Protein AF-A0A3S4DKH0-F1 (afdb_monomer)

Structure (mmCIF, N/CA/C/O backbone):
data_AF-A0A3S4DKH0-F1
#
_entry.id   AF-A0A3S4DKH0-F1
#
loop_
_atom_site.group_PDB
_atom_site.id
_atom_site.type_symbol
_atom_site.label_atom_id
_atom_site.label_alt_id
_atom_site.label_comp_id
_atom_site.label_asym_id
_atom_site.label_entity_id
_atom_site.label_seq_id
_atom_site.pdbx_PDB_ins_code
_atom_site.Cartn_x
_atom_site.Cartn_y
_atom_site.Cartn_z
_atom_site.occupancy
_atom_site.B_iso_or_equiv
_atom_site.auth_seq_id
_atom_site.auth_comp_id
_atom_site.auth_asym_id
_atom_site.auth_atom_id
_atom_site.pdbx_PDB_model_num
ATOM 1 N N . MET A 1 1 ? 18.736 -2.414 -44.918 1.00 38.91 1 MET A N 1
ATOM 2 C CA . MET A 1 1 ? 18.632 -1.727 -43.612 1.00 38.91 1 MET A CA 1
ATOM 3 C C . MET A 1 1 ? 17.561 -2.445 -42.815 1.00 38.91 1 MET A C 1
ATOM 5 O O . MET A 1 1 ? 16.431 -2.509 -43.277 1.00 38.91 1 MET A O 1
ATOM 9 N N . GLY A 1 2 ? 17.977 -3.138 -41.754 1.00 38.34 2 GLY A N 1
ATOM 10 C CA . GLY A 1 2 ? 17.196 -4.179 -41.085 1.00 38.34 2 GLY A CA 1
ATOM 11 C C . GLY A 1 2 ? 16.070 -3.633 -40.213 1.00 38.34 2 GLY A C 1
ATOM 12 O O . GLY A 1 2 ? 16.246 -2.639 -39.512 1.00 38.34 2 GLY A O 1
ATOM 1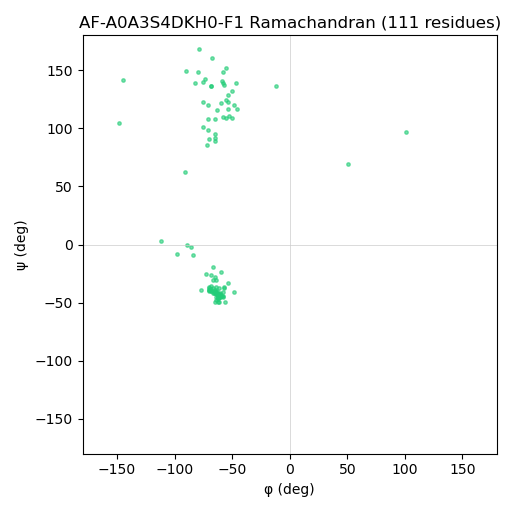3 N N . ALA A 1 3 ? 14.924 -4.309 -40.264 1.00 41.72 3 ALA A N 1
ATOM 14 C CA . ALA A 1 3 ? 13.837 -4.127 -39.318 1.00 41.72 3 ALA A CA 1
ATOM 15 C C . ALA A 1 3 ? 14.269 -4.717 -37.969 1.00 41.72 3 ALA A C 1
ATOM 17 O O . ALA A 1 3 ? 14.605 -5.896 -37.880 1.00 41.72 3 ALA A O 1
ATOM 18 N N . ILE A 1 4 ? 14.308 -3.884 -36.933 1.00 45.38 4 ILE A N 1
ATOM 19 C CA . ILE A 1 4 ? 14.570 -4.327 -35.565 1.00 45.38 4 ILE A CA 1
ATOM 20 C C . ILE A 1 4 ? 13.282 -4.991 -35.071 1.00 45.38 4 ILE A C 1
ATOM 22 O O . ILE A 1 4 ? 12.316 -4.308 -34.724 1.00 45.38 4 ILE A O 1
ATOM 26 N N . GLU A 1 5 ? 13.260 -6.323 -35.083 1.00 43.81 5 GLU A N 1
ATOM 27 C CA . GLU A 1 5 ? 12.271 -7.122 -34.365 1.00 43.81 5 GLU A CA 1
ATOM 28 C C . GLU A 1 5 ? 12.351 -6.766 -32.877 1.00 43.81 5 GLU A C 1
ATOM 30 O O . GLU A 1 5 ? 13.327 -7.059 -32.184 1.00 43.81 5 GLU A O 1
ATOM 35 N N . ARG A 1 6 ? 11.323 -6.075 -32.378 1.00 47.97 6 ARG A N 1
ATOM 36 C CA . ARG A 1 6 ? 11.146 -5.857 -30.944 1.00 47.97 6 ARG A CA 1
ATOM 37 C C . ARG A 1 6 ? 10.759 -7.195 -30.327 1.00 47.97 6 ARG A C 1
ATOM 39 O O . ARG A 1 6 ? 9.654 -7.686 -30.543 1.00 47.97 6 ARG A O 1
ATOM 46 N N . ASN A 1 7 ? 11.698 -7.785 -29.594 1.00 42.47 7 ASN A N 1
ATOM 47 C CA . ASN A 1 7 ? 11.480 -8.999 -28.821 1.00 42.47 7 ASN A CA 1
ATOM 48 C C . ASN A 1 7 ? 10.271 -8.822 -27.890 1.00 42.47 7 ASN A C 1
ATOM 50 O O . ASN A 1 7 ? 10.278 -7.984 -26.990 1.00 42.47 7 ASN A O 1
ATOM 54 N N . ASN A 1 8 ? 9.236 -9.630 -28.126 1.00 49.12 8 ASN A N 1
ATOM 55 C CA . ASN A 1 8 ? 8.081 -9.812 -27.254 1.00 49.12 8 ASN A CA 1
ATOM 56 C C . ASN A 1 8 ? 8.548 -10.444 -25.934 1.00 49.12 8 ASN A C 1
ATOM 58 O O . ASN A 1 8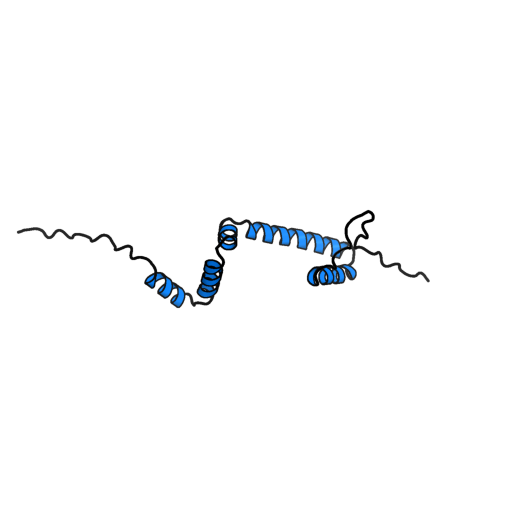 ? 8.558 -11.666 -25.793 1.00 49.12 8 ASN A O 1
ATOM 62 N N . VAL A 1 9 ? 8.935 -9.627 -24.956 1.00 48.06 9 VAL A N 1
ATOM 63 C CA . VAL A 1 9 ? 9.218 -10.086 -23.586 1.00 48.06 9 VAL A CA 1
ATOM 64 C C . VAL A 1 9 ? 7.935 -9.997 -22.757 1.00 48.06 9 VAL A C 1
ATOM 66 O O . VAL A 1 9 ? 7.819 -9.253 -21.792 1.00 48.06 9 VAL A O 1
ATOM 69 N N . CYS A 1 10 ? 6.927 -10.754 -23.171 1.00 45.75 10 CYS A N 1
ATOM 70 C CA . CYS A 1 10 ? 5.864 -11.212 -22.289 1.00 45.75 10 CYS A CA 1
ATOM 71 C C . CYS A 1 10 ? 5.445 -12.568 -22.847 1.00 45.75 10 CYS A C 1
ATOM 73 O O . CYS A 1 10 ? 4.900 -12.642 -23.949 1.00 45.75 10 CYS A O 1
ATOM 75 N N . ASN A 1 11 ? 5.861 -13.637 -22.168 1.00 45.03 11 ASN A N 1
ATOM 76 C CA . ASN A 1 11 ? 5.785 -15.006 -22.662 1.00 45.03 11 ASN A CA 1
ATOM 77 C C . ASN A 1 11 ? 4.413 -15.310 -23.285 1.00 45.03 11 ASN A C 1
ATOM 79 O O . ASN A 1 11 ? 3.399 -15.366 -22.592 1.00 45.03 11 ASN A O 1
ATOM 83 N N . LYS A 1 12 ? 4.399 -15.602 -24.591 1.00 46.81 12 LYS A N 1
ATOM 84 C CA . LYS A 1 12 ? 3.411 -16.524 -25.155 1.00 46.81 12 LYS A CA 1
ATOM 85 C C . LYS A 1 12 ? 3.801 -17.916 -24.671 1.00 46.81 12 LYS A C 1
ATOM 87 O O . LYS A 1 12 ? 4.553 -18.614 -25.346 1.00 46.81 12 LYS A O 1
ATOM 92 N N . GLU A 1 13 ? 3.352 -18.285 -23.478 1.00 43.03 13 GLU A N 1
ATOM 93 C CA . GLU A 1 13 ? 3.427 -19.672 -23.033 1.00 43.03 13 GLU A CA 1
ATOM 94 C C . GLU A 1 13 ? 2.569 -20.522 -23.972 1.00 43.03 13 GLU A C 1
ATOM 96 O O . GLU A 1 13 ? 1.362 -20.326 -24.130 1.00 43.03 13 GLU A O 1
ATOM 101 N N . THR A 1 14 ? 3.240 -21.425 -24.676 1.00 49.31 14 THR A N 1
ATOM 102 C CA . THR A 1 14 ? 2.628 -22.506 -25.427 1.00 49.31 14 THR A CA 1
ATOM 103 C C . THR A 1 14 ? 2.117 -23.565 -24.454 1.00 49.31 14 THR A C 1
ATOM 105 O O . THR A 1 14 ? 2.792 -23.918 -23.489 1.00 49.31 14 THR A O 1
ATOM 108 N N . ASN A 1 15 ? 0.961 -24.127 -24.815 1.00 44.75 15 ASN A N 1
ATOM 109 C CA . ASN A 1 15 ? 0.367 -25.387 -24.352 1.00 44.75 15 ASN A CA 1
ATOM 110 C C . ASN A 1 15 ? -0.745 -25.261 -23.291 1.00 44.75 15 ASN A C 1
ATOM 112 O O . ASN A 1 15 ? -0.514 -25.234 -22.091 1.00 44.75 15 ASN A O 1
ATOM 116 N N . ASN A 1 16 ? -1.980 -25.295 -23.807 1.00 48.25 16 ASN A N 1
ATOM 117 C CA . ASN A 1 16 ? -3.216 -25.750 -23.162 1.00 48.25 16 ASN A CA 1
ATOM 118 C C . ASN A 1 16 ? -3.537 -25.172 -21.773 1.00 48.25 16 ASN A C 1
ATOM 120 O O . ASN A 1 16 ? -3.606 -25.906 -20.791 1.00 48.25 16 ASN A O 1
ATOM 124 N N . ALA A 1 17 ? -3.865 -23.884 -21.706 1.00 45.22 17 ALA A N 1
ATOM 125 C CA . ALA A 1 17 ? -4.643 -23.337 -20.601 1.00 45.22 17 ALA A CA 1
ATOM 126 C C . ALA A 1 17 ? -5.573 -22.230 -21.117 1.00 45.22 17 ALA A C 1
ATOM 128 O O . ALA A 1 17 ? -5.221 -21.495 -22.035 1.00 45.22 17 ALA A O 1
ATOM 129 N N . THR A 1 18 ? -6.779 -22.205 -20.553 1.00 39.84 18 THR A N 1
ATOM 130 C CA . THR A 1 18 ? -7.878 -21.227 -20.622 1.00 39.84 18 THR A CA 1
ATOM 131 C C . THR A 1 18 ? -7.527 -19.871 -21.261 1.00 39.84 18 THR A C 1
ATOM 133 O O . THR A 1 18 ? -6.490 -19.314 -20.906 1.00 39.84 18 THR A O 1
ATOM 136 N N . PRO A 1 19 ? -8.381 -19.286 -22.138 1.00 43.97 19 PRO A N 1
ATOM 137 C CA . PRO A 1 19 ? -8.102 -17.992 -22.766 1.00 43.97 19 PRO A CA 1
ATOM 138 C C . PRO A 1 19 ? -7.663 -16.981 -21.709 1.00 43.97 19 PRO A C 1
ATOM 140 O O . PRO A 1 19 ? -8.398 -16.741 -20.748 1.00 43.97 19 PRO A O 1
ATOM 143 N N . ALA A 1 20 ? -6.441 -16.459 -21.871 1.00 56.88 20 ALA A N 1
ATOM 144 C CA . ALA A 1 20 ? -5.822 -15.541 -20.931 1.00 56.88 20 ALA A CA 1
ATOM 145 C C . ALA A 1 20 ? -6.795 -14.388 -20.675 1.00 56.88 20 ALA A C 1
ATOM 147 O O . ALA A 1 20 ? -7.095 -13.602 -21.578 1.00 56.88 20 ALA A O 1
ATOM 148 N N . GLN A 1 21 ? -7.340 -14.341 -19.458 1.00 56.78 21 GLN A N 1
ATOM 149 C CA . GLN A 1 21 ? -8.116 -13.200 -18.997 1.00 56.78 21 GLN A CA 1
ATOM 150 C C . GLN A 1 21 ? -7.276 -11.949 -19.272 1.00 56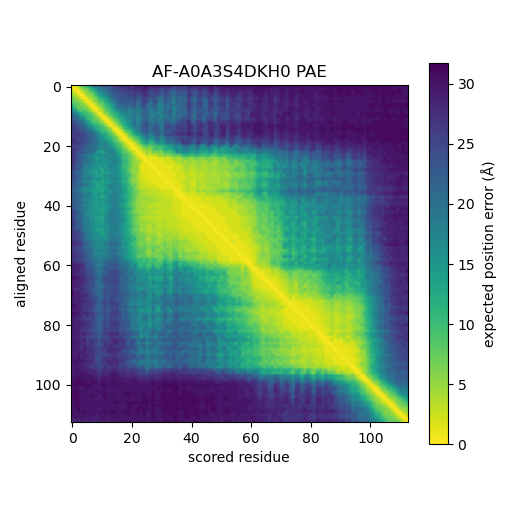.78 21 GLN A C 1
ATOM 152 O O . GLN A 1 21 ? -6.078 -11.962 -18.966 1.00 56.78 21 GLN A O 1
ATOM 157 N N . PRO A 1 22 ? -7.855 -10.900 -19.881 1.00 61.47 22 PRO A N 1
ATOM 158 C CA . PRO A 1 22 ? -7.115 -9.674 -20.105 1.00 61.47 22 PRO A CA 1
ATOM 159 C C . PRO A 1 22 ? -6.548 -9.223 -18.762 1.00 61.47 22 PRO A C 1
ATOM 161 O O . PRO A 1 22 ? -7.259 -9.186 -17.756 1.00 61.47 22 PRO A O 1
ATOM 164 N N . TYR A 1 23 ? -5.245 -8.953 -18.749 1.00 66.25 23 TYR A N 1
ATOM 165 C CA . TYR A 1 23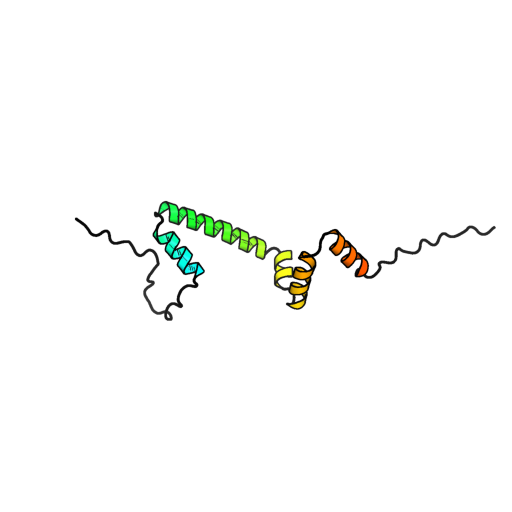 ? -4.564 -8.396 -17.593 1.00 66.25 23 TYR A CA 1
ATOM 166 C C . TYR A 1 23 ? -5.378 -7.228 -17.034 1.00 66.25 23 TYR A C 1
ATOM 168 O O . TYR A 1 23 ? -5.908 -6.419 -17.800 1.00 66.25 23 TYR A O 1
ATOM 176 N N . SER A 1 24 ? -5.476 -7.135 -15.705 1.00 80.62 24 SER A N 1
ATOM 177 C CA . SER A 1 24 ? -6.063 -5.950 -15.080 1.00 80.62 24 SER A CA 1
ATOM 178 C C . SER A 1 24 ? -5.325 -4.699 -15.567 1.00 80.62 24 SER A C 1
ATOM 180 O O . SER A 1 24 ? -4.140 -4.770 -15.907 1.00 80.62 24 SER A O 1
ATOM 182 N N . ASP A 1 25 ? -6.002 -3.550 -15.602 1.00 82.38 25 ASP A N 1
ATOM 183 C CA . ASP A 1 25 ? -5.418 -2.318 -16.153 1.00 82.38 25 ASP A CA 1
ATOM 184 C C . ASP A 1 25 ? -4.069 -1.962 -15.508 1.00 82.38 25 ASP A C 1
ATOM 186 O O . ASP A 1 25 ? -3.152 -1.512 -16.191 1.00 82.38 25 ASP A O 1
ATOM 190 N N . ASN A 1 26 ? -3.902 -2.284 -14.222 1.00 79.50 26 ASN A N 1
ATOM 191 C CA . ASN A 1 26 ? -2.647 -2.118 -13.489 1.00 79.50 26 ASN A CA 1
ATOM 192 C C . ASN A 1 26 ? -1.513 -3.001 -14.032 1.00 79.50 26 ASN A C 1
ATOM 194 O O . ASN A 1 26 ? -0.378 -2.546 -14.149 1.00 79.50 26 ASN A O 1
ATOM 198 N N . ILE A 1 27 ? -1.800 -4.261 -14.368 1.00 82.56 27 ILE A N 1
ATOM 199 C CA . ILE A 1 27 ? -0.792 -5.177 -14.916 1.00 82.56 27 ILE A CA 1
ATOM 200 C C . ILE A 1 27 ? -0.416 -4.742 -16.334 1.00 82.56 27 ILE A C 1
ATOM 202 O O . ILE A 1 27 ? 0.767 -4.721 -16.668 1.00 82.56 27 ILE A O 1
ATOM 206 N N . ARG A 1 28 ? -1.397 -4.319 -17.140 1.00 84.75 28 ARG A N 1
ATOM 207 C CA . ARG A 1 28 ? -1.137 -3.778 -18.479 1.00 84.75 28 ARG A CA 1
ATOM 208 C C . ARG A 1 28 ? -0.250 -2.533 -18.423 1.00 84.75 28 ARG A C 1
ATOM 210 O O . ARG A 1 28 ? 0.747 -2.483 -19.131 1.00 84.75 28 ARG A O 1
ATOM 217 N N . PHE A 1 29 ? -0.534 -1.605 -17.511 1.00 83.19 29 PHE A N 1
ATOM 218 C CA . PHE A 1 29 ? 0.292 -0.417 -17.297 1.00 83.19 29 PHE A CA 1
ATOM 219 C C . PHE A 1 29 ? 1.748 -0.761 -16.930 1.00 83.19 29 PHE A C 1
ATOM 221 O O . PHE A 1 29 ? 2.683 -0.158 -17.454 1.00 83.19 29 PHE A O 1
ATOM 228 N N . ILE A 1 30 ? 1.967 -1.769 -16.078 1.00 83.31 30 ILE A N 1
ATOM 229 C CA . ILE A 1 30 ? 3.319 -2.237 -15.729 1.00 83.31 30 ILE A CA 1
ATOM 230 C C . ILE A 1 30 ? 4.016 -2.872 -16.940 1.00 83.31 30 ILE A C 1
ATOM 232 O O . ILE A 1 30 ? 5.197 -2.612 -17.167 1.00 83.31 30 ILE A O 1
ATOM 236 N N . CYS A 1 31 ? 3.305 -3.670 -17.741 1.00 84.69 31 CYS A N 1
ATOM 237 C CA . CYS A 1 31 ? 3.841 -4.239 -18.979 1.00 84.69 31 CYS A CA 1
ATOM 238 C C . CYS A 1 31 ? 4.242 -3.155 -19.990 1.00 84.69 31 CYS A C 1
ATOM 240 O O . CYS A 1 31 ? 5.327 -3.244 -20.566 1.00 84.69 31 CYS A O 1
ATOM 242 N N . ASP A 1 32 ? 3.422 -2.116 -20.151 1.00 86.69 32 ASP A N 1
ATOM 243 C CA . ASP A 1 32 ? 3.717 -0.983 -21.032 1.00 86.69 32 ASP A CA 1
ATOM 244 C C . ASP A 1 32 ? 4.964 -0.217 -20.559 1.00 86.69 32 ASP A C 1
ATOM 246 O O . ASP A 1 32 ? 5.822 0.138 -21.368 1.00 86.69 32 ASP A O 1
ATOM 250 N N . MET A 1 33 ? 5.125 -0.032 -19.242 1.00 82.38 33 MET A N 1
ATOM 251 C CA . MET A 1 33 ? 6.343 0.551 -18.666 1.00 82.38 33 MET A CA 1
ATOM 252 C C . MET A 1 33 ? 7.576 -0.331 -18.890 1.00 82.38 33 MET A C 1
ATOM 254 O O . MET A 1 33 ? 8.639 0.186 -19.212 1.00 82.38 33 MET A O 1
ATOM 258 N N . MET A 1 34 ? 7.463 -1.656 -18.770 1.00 85.38 34 MET A N 1
ATOM 259 C CA . MET A 1 34 ? 8.593 -2.557 -19.037 1.00 85.38 34 MET A CA 1
ATOM 260 C C . MET A 1 34 ? 9.013 -2.554 -20.512 1.00 85.38 34 MET A C 1
ATOM 262 O O . MET A 1 34 ? 10.193 -2.731 -20.799 1.00 85.38 34 MET A O 1
ATOM 266 N N . ALA A 1 35 ? 8.084 -2.320 -21.445 1.00 86.62 35 ALA A N 1
ATOM 267 C CA . ALA A 1 35 ? 8.359 -2.341 -22.884 1.00 86.62 35 ALA A CA 1
ATOM 268 C C . ALA A 1 35 ? 9.295 -1.214 -23.366 1.00 86.62 35 ALA A C 1
ATOM 270 O O . ALA A 1 35 ? 9.875 -1.327 -24.448 1.00 86.62 35 ALA A O 1
ATOM 271 N N . VAL A 1 36 ? 9.447 -0.137 -22.587 1.00 90.50 36 VAL A N 1
ATOM 272 C CA . VAL A 1 36 ? 10.337 0.994 -22.910 1.00 90.50 36 VAL A CA 1
ATOM 273 C C . VAL A 1 36 ? 11.696 0.927 -22.207 1.00 90.50 36 VAL A C 1
ATOM 275 O O . VAL A 1 36 ? 12.578 1.723 -22.523 1.00 90.50 36 VAL A O 1
ATOM 278 N N . LEU A 1 37 ? 11.875 -0.016 -21.279 1.00 89.38 37 LEU A N 1
ATOM 279 C CA . LEU A 1 37 ? 13.103 -0.189 -20.508 1.00 89.38 37 LEU A CA 1
ATOM 280 C C . LEU A 1 37 ? 14.069 -1.150 -21.205 1.00 89.38 37 LEU A C 1
ATOM 282 O O . LEU A 1 37 ? 13.670 -2.099 -21.882 1.00 89.38 37 LEU A O 1
ATOM 286 N N . ASN A 1 38 ? 15.368 -0.938 -21.007 1.00 91.88 38 ASN A N 1
ATOM 287 C CA . ASN A 1 38 ? 16.377 -1.908 -21.416 1.00 91.88 38 ASN A CA 1
ATOM 288 C C . ASN A 1 38 ? 16.477 -3.074 -20.415 1.00 91.88 38 ASN A C 1
ATOM 290 O O . ASN A 1 38 ? 15.962 -3.024 -19.301 1.00 91.88 38 ASN A O 1
ATOM 294 N N . SER A 1 39 ? 17.181 -4.141 -20.792 1.00 88.94 39 SER A N 1
ATOM 295 C CA . SER A 1 39 ? 17.277 -5.362 -19.982 1.00 88.94 39 SER A CA 1
ATOM 296 C C . SER A 1 39 ? 17.826 -5.141 -18.566 1.00 88.94 39 SER A C 1
ATOM 298 O O . SER A 1 39 ? 17.328 -5.764 -17.630 1.00 88.94 39 SER A O 1
ATOM 300 N N . LYS A 1 40 ? 18.792 -4.229 -18.377 1.00 91.81 40 LYS A N 1
ATOM 301 C CA . LYS A 1 40 ? 19.331 -3.902 -17.043 1.00 91.81 40 LYS A CA 1
ATOM 302 C C . LYS A 1 40 ? 18.313 -3.148 -16.189 1.00 91.81 40 LYS A C 1
ATOM 304 O O . LYS A 1 40 ? 18.206 -3.393 -14.991 1.00 91.81 40 LYS A O 1
ATOM 309 N N . GLU A 1 41 ? 17.564 -2.237 -16.798 1.00 89.00 41 GLU A N 1
ATOM 310 C CA . GLU A 1 41 ? 16.507 -1.475 -16.127 1.00 89.00 41 GLU A CA 1
ATOM 311 C C . GLU A 1 41 ? 15.325 -2.366 -15.739 1.00 89.00 41 GLU A C 1
ATOM 313 O O . GLU A 1 41 ? 14.813 -2.249 -14.628 1.00 89.00 41 GLU A O 1
ATOM 318 N N . ILE A 1 42 ? 14.940 -3.307 -16.608 1.00 88.50 42 ILE A N 1
ATOM 319 C CA . ILE A 1 42 ? 13.918 -4.317 -16.304 1.00 88.50 42 ILE A CA 1
ATOM 320 C C . ILE A 1 42 ? 14.358 -5.169 -15.110 1.00 88.50 42 ILE A C 1
ATOM 322 O O . ILE A 1 42 ? 13.567 -5.417 -14.203 1.00 88.50 42 ILE A O 1
ATOM 326 N N . GLU A 1 43 ? 15.619 -5.603 -15.075 1.00 88.81 43 GLU A N 1
ATOM 327 C CA . GLU A 1 43 ? 16.148 -6.402 -13.969 1.00 88.81 43 GLU A CA 1
ATOM 328 C C . GLU A 1 43 ? 16.168 -5.618 -12.646 1.00 88.81 43 GLU A C 1
ATOM 330 O O . GLU A 1 43 ? 15.750 -6.133 -11.605 1.00 88.81 43 GLU A O 1
ATOM 335 N N . LEU A 1 44 ? 16.570 -4.344 -12.685 1.00 90.94 44 LEU A N 1
ATOM 336 C CA . LEU A 1 44 ? 16.531 -3.454 -11.525 1.00 90.94 44 LEU A CA 1
ATOM 337 C C . LEU A 1 44 ? 15.097 -3.236 -11.017 1.00 90.94 44 LEU A C 1
ATOM 339 O O . LEU A 1 44 ? 14.845 -3.324 -9.809 1.00 90.94 44 LEU A O 1
ATOM 343 N N . LEU A 1 45 ? 14.156 -2.990 -11.931 1.00 86.88 45 LEU A N 1
ATOM 344 C CA . LEU A 1 45 ? 12.740 -2.823 -11.614 1.00 86.88 45 LEU A CA 1
ATOM 345 C C . LEU A 1 45 ? 12.170 -4.101 -10.997 1.00 86.88 45 LEU A C 1
ATOM 347 O O . LEU A 1 45 ? 11.538 -4.043 -9.945 1.00 86.88 45 LEU A O 1
ATOM 351 N N . ARG A 1 46 ? 12.455 -5.265 -11.589 1.00 86.56 46 ARG A N 1
ATOM 352 C CA . ARG A 1 46 ? 12.046 -6.572 -11.062 1.00 86.56 46 ARG A CA 1
ATOM 353 C C . ARG A 1 46 ? 12.548 -6.780 -9.636 1.00 86.56 46 ARG A C 1
ATOM 355 O O . ARG A 1 46 ? 11.766 -7.146 -8.763 1.00 86.56 46 ARG A O 1
ATOM 362 N N . ASN A 1 47 ? 13.831 -6.530 -9.387 1.00 89.62 47 ASN A N 1
ATOM 363 C CA . ASN A 1 47 ? 14.425 -6.704 -8.061 1.00 89.62 47 ASN A CA 1
ATOM 364 C C . ASN A 1 47 ? 13.823 -5.743 -7.029 1.00 89.62 47 ASN A C 1
ATOM 366 O O . ASN A 1 47 ? 13.606 -6.126 -5.878 1.00 89.62 47 ASN A O 1
ATOM 370 N N . THR A 1 48 ? 13.510 -4.516 -7.446 1.00 89.88 48 THR A N 1
ATOM 371 C CA . THR A 1 48 ? 12.815 -3.533 -6.607 1.00 89.88 48 THR A CA 1
ATOM 372 C C . THR A 1 48 ? 11.399 -3.995 -6.276 1.00 89.88 48 THR A C 1
ATOM 374 O O . THR A 1 48 ? 11.038 -4.043 -5.104 1.00 89.88 48 THR A O 1
ATOM 377 N N . LEU A 1 49 ? 10.623 -4.418 -7.278 1.00 87.31 49 LEU A N 1
ATOM 378 C CA . LEU A 1 49 ? 9.257 -4.910 -7.090 1.00 87.31 49 LEU A CA 1
ATOM 379 C C . LEU A 1 49 ? 9.205 -6.137 -6.176 1.00 87.31 49 LEU A C 1
ATOM 381 O O . LEU A 1 49 ? 8.343 -6.207 -5.306 1.00 87.31 49 LEU A O 1
ATOM 385 N N . ILE A 1 50 ? 10.143 -7.078 -6.322 1.00 88.12 50 ILE A N 1
ATOM 386 C CA . ILE A 1 50 ? 10.247 -8.241 -5.431 1.00 88.12 50 ILE A CA 1
ATOM 387 C C . ILE A 1 50 ? 10.521 -7.786 -3.997 1.00 88.12 50 ILE A C 1
ATOM 389 O O . ILE A 1 50 ? 9.838 -8.218 -3.073 1.00 88.12 50 ILE A O 1
ATOM 393 N N . ARG A 1 51 ? 11.509 -6.908 -3.798 1.00 90.81 51 ARG A N 1
ATOM 394 C CA . ARG A 1 51 ? 11.897 -6.441 -2.463 1.00 90.81 51 ARG A CA 1
ATOM 395 C C . ARG A 1 51 ? 10.762 -5.698 -1.767 1.00 90.81 51 ARG A C 1
ATOM 397 O O . ARG A 1 51 ? 10.468 -5.997 -0.612 1.00 90.81 51 ARG A O 1
ATOM 404 N N . GLU A 1 52 ? 10.147 -4.739 -2.449 1.00 90.19 52 GLU A N 1
ATOM 405 C CA . GLU A 1 52 ? 9.057 -3.951 -1.877 1.00 90.19 52 GLU A CA 1
ATOM 406 C C . GLU A 1 52 ? 7.797 -4.802 -1.698 1.00 90.19 52 GLU A C 1
ATOM 408 O O . GLU A 1 52 ? 7.175 -4.742 -0.643 1.00 90.19 52 GLU A O 1
ATOM 413 N N . GLY A 1 53 ? 7.494 -5.697 -2.643 1.00 87.69 53 GLY A N 1
ATOM 414 C CA . GLY A 1 53 ? 6.412 -6.670 -2.498 1.00 87.69 53 GLY A CA 1
ATOM 415 C C . GLY A 1 53 ? 6.590 -7.570 -1.273 1.00 87.69 53 GLY A C 1
ATOM 416 O O . GLY A 1 53 ? 5.648 -7.744 -0.504 1.00 87.69 53 GLY A O 1
ATOM 417 N N . ILE A 1 54 ? 7.802 -8.085 -1.030 1.00 85.19 54 ILE A N 1
ATOM 418 C CA . ILE A 1 54 ? 8.120 -8.869 0.174 1.00 85.19 54 ILE A CA 1
ATOM 419 C C . ILE A 1 54 ? 7.919 -8.033 1.440 1.00 85.19 54 ILE A C 1
ATOM 421 O O . ILE A 1 54 ? 7.308 -8.522 2.384 1.00 85.19 54 ILE A O 1
ATOM 425 N N . LYS A 1 55 ? 8.392 -6.781 1.477 1.00 85.75 55 LYS A N 1
ATOM 426 C CA . LYS A 1 55 ? 8.185 -5.898 2.638 1.00 85.75 55 LYS A CA 1
ATOM 427 C C . LYS A 1 55 ? 6.704 -5.659 2.915 1.00 85.75 55 LYS A C 1
ATOM 429 O O . LYS A 1 55 ? 6.287 -5.746 4.064 1.00 85.75 55 LYS A O 1
ATOM 434 N N . THR A 1 56 ? 5.912 -5.386 1.879 1.00 83.12 56 THR A N 1
ATOM 435 C CA . THR A 1 56 ? 4.464 -5.205 2.020 1.00 83.12 56 THR A CA 1
ATOM 436 C C . THR A 1 56 ? 3.800 -6.477 2.529 1.00 83.12 56 THR A C 1
ATOM 438 O O . THR A 1 56 ? 3.007 -6.409 3.460 1.00 83.12 56 THR A O 1
ATOM 441 N N . LEU A 1 57 ? 4.140 -7.640 1.969 1.00 79.06 57 LEU A N 1
ATOM 442 C CA . LEU A 1 57 ? 3.603 -8.917 2.436 1.00 79.06 57 LEU A CA 1
ATOM 443 C C . LEU A 1 57 ? 3.981 -9.183 3.895 1.00 79.06 57 LEU A C 1
ATOM 445 O O . LEU A 1 57 ? 3.105 -9.526 4.677 1.00 79.06 57 LEU A O 1
ATOM 449 N N . LEU A 1 58 ? 5.241 -8.953 4.275 1.00 76.81 58 LEU A N 1
ATOM 450 C CA . LEU A 1 58 ? 5.702 -9.100 5.656 1.00 76.81 58 LEU A CA 1
ATOM 451 C C . LEU A 1 58 ? 4.946 -8.177 6.615 1.00 76.81 58 LEU A C 1
ATOM 453 O O . LEU A 1 58 ? 4.502 -8.635 7.663 1.00 76.81 58 LEU A O 1
ATOM 457 N N . ALA A 1 59 ? 4.737 -6.914 6.234 1.00 76.00 59 ALA A N 1
ATOM 458 C CA . ALA A 1 59 ? 3.934 -5.978 7.013 1.00 76.00 59 ALA A CA 1
ATOM 459 C C . ALA A 1 59 ? 2.489 -6.473 7.164 1.00 76.00 59 ALA A C 1
ATOM 461 O O . ALA A 1 59 ? 1.936 -6.429 8.255 1.00 76.00 59 ALA A O 1
ATOM 462 N N . LEU A 1 60 ? 1.879 -7.006 6.103 1.00 71.44 60 LEU A N 1
ATOM 463 C CA . LEU A 1 60 ? 0.529 -7.573 6.175 1.00 71.44 60 LEU A CA 1
ATOM 464 C C . LEU A 1 60 ? 0.460 -8.860 7.007 1.00 71.44 60 LEU A C 1
ATOM 466 O O . LEU A 1 60 ? -0.608 -9.164 7.530 1.00 71.44 60 LEU A O 1
ATOM 470 N N . THR A 1 61 ? 1.563 -9.608 7.118 1.00 73.06 61 THR A N 1
ATOM 471 C CA . THR A 1 61 ? 1.668 -10.800 7.975 1.00 73.06 61 THR A CA 1
ATOM 472 C C . THR A 1 61 ? 2.051 -10.498 9.420 1.00 73.06 61 THR A C 1
ATOM 474 O O . THR A 1 61 ? 2.124 -11.429 10.220 1.00 73.06 61 THR A O 1
ATOM 477 N N . ASP A 1 62 ? 2.296 -9.233 9.764 1.00 81.56 62 ASP A N 1
ATOM 478 C CA . ASP A 1 62 ? 2.431 -8.825 11.159 1.00 81.56 62 ASP A CA 1
ATOM 479 C C . ASP A 1 62 ? 1.142 -9.184 11.914 1.00 81.56 62 ASP A C 1
ATOM 481 O O . ASP A 1 62 ? 0.036 -9.053 11.381 1.00 81.56 62 ASP A O 1
ATOM 485 N N . GLU A 1 63 ? 1.274 -9.688 13.137 1.00 73.75 63 GLU A N 1
ATOM 486 C CA . GLU A 1 63 ? 0.167 -10.273 13.889 1.00 73.75 63 GLU A CA 1
ATOM 487 C C . GLU A 1 63 ? -0.940 -9.243 14.147 1.00 73.75 63 GLU A C 1
ATOM 489 O O . GLU A 1 63 ? -2.128 -9.555 14.021 1.00 73.75 63 GLU A O 1
ATOM 494 N N . ASP A 1 64 ? -0.564 -7.992 14.408 1.00 75.38 64 ASP A N 1
ATOM 495 C CA . ASP A 1 64 ? -1.510 -6.894 14.597 1.00 75.38 64 ASP A CA 1
ATOM 496 C C . ASP A 1 64 ? -2.236 -6.537 13.292 1.00 75.38 64 ASP A C 1
ATOM 498 O O . ASP A 1 64 ? -3.458 -6.362 13.277 1.00 75.38 64 ASP A O 1
ATOM 502 N N . ASN A 1 65 ? -1.526 -6.537 12.163 1.00 72.81 65 ASN A N 1
ATOM 503 C CA . ASN A 1 65 ? -2.121 -6.270 10.854 1.00 72.81 65 ASN A CA 1
ATOM 504 C C . ASN A 1 65 ? -3.037 -7.413 10.402 1.00 72.81 65 ASN A C 1
ATOM 506 O O . ASN A 1 65 ? -4.116 -7.159 9.862 1.00 72.81 65 ASN A O 1
ATOM 510 N N . LEU A 1 66 ? -2.683 -8.666 10.696 1.00 73.25 66 LEU A N 1
ATOM 511 C CA . LEU A 1 66 ? -3.550 -9.825 10.481 1.00 73.25 66 LEU A CA 1
ATOM 512 C C . LEU A 1 66 ? -4.813 -9.749 11.339 1.00 73.25 66 LEU A C 1
ATOM 514 O O . LEU A 1 66 ? -5.908 -10.044 10.850 1.00 73.25 66 LEU A O 1
ATOM 518 N N . ARG A 1 67 ? -4.697 -9.333 12.605 1.00 77.12 67 ARG A N 1
ATOM 519 C CA . ARG A 1 67 ? -5.855 -9.125 13.488 1.00 77.12 67 ARG A CA 1
ATOM 520 C C . ARG A 1 67 ? -6.780 -8.043 12.931 1.00 77.12 67 ARG A C 1
ATOM 522 O O . ARG A 1 67 ? -7.985 -8.280 12.847 1.00 77.12 67 ARG A O 1
ATOM 529 N N . LEU A 1 68 ? -6.235 -6.918 12.462 1.00 73.56 68 LEU A N 1
ATOM 530 C CA . LEU A 1 68 ? -6.996 -5.840 11.813 1.00 73.56 68 LEU A CA 1
ATOM 531 C C . LEU A 1 68 ? -7.656 -6.291 10.497 1.00 73.56 68 LEU A C 1
ATOM 533 O O . LEU A 1 68 ? -8.833 -6.007 10.249 1.00 73.56 68 LEU A O 1
ATOM 537 N N . LEU A 1 69 ? -6.942 -7.054 9.668 1.00 72.94 69 LEU A N 1
ATOM 538 C CA . LEU A 1 69 ? -7.463 -7.632 8.426 1.00 72.94 69 LEU A CA 1
ATOM 539 C C . LEU A 1 69 ? -8.584 -8.644 8.676 1.00 72.94 69 LEU A C 1
ATOM 541 O O . LEU A 1 69 ? -9.501 -8.740 7.859 1.00 72.94 69 LEU A O 1
ATOM 545 N N . ASN A 1 70 ? -8.562 -9.350 9.802 1.00 78.31 70 ASN A N 1
ATOM 546 C CA . ASN A 1 70 ? -9.589 -10.321 10.174 1.00 78.31 70 ASN A CA 1
ATOM 547 C C . ASN A 1 70 ? -10.759 -9.719 10.965 1.00 78.31 70 ASN A C 1
ATOM 549 O O . ASN A 1 70 ? -11.721 -10.426 11.274 1.00 78.31 70 ASN A O 1
ATOM 553 N N . LEU A 1 71 ? -10.742 -8.414 11.255 1.00 82.25 71 LEU A N 1
ATOM 554 C CA . LEU A 1 71 ? -11.869 -7.756 11.906 1.00 82.25 71 LEU A CA 1
ATOM 555 C C . LEU A 1 71 ? -13.158 -7.891 11.082 1.00 82.25 71 LEU A C 1
ATOM 557 O O . LEU A 1 71 ? -13.179 -7.739 9.854 1.00 82.25 71 LEU A O 1
ATOM 561 N N . ALA A 1 72 ? -14.276 -8.098 11.781 1.00 87.12 72 ALA A N 1
ATOM 562 C CA . ALA A 1 72 ? -15.589 -8.044 11.153 1.00 87.12 72 ALA A CA 1
ATOM 563 C C . ALA A 1 72 ? -15.811 -6.674 10.487 1.00 87.12 72 ALA A C 1
ATOM 565 O O . ALA A 1 72 ? -15.347 -5.643 10.978 1.00 87.12 72 ALA A O 1
ATOM 566 N N . ARG A 1 73 ? -16.576 -6.647 9.388 1.00 84.12 73 ARG A N 1
ATOM 567 C CA . ARG A 1 73 ? -16.804 -5.440 8.568 1.00 84.12 73 ARG A CA 1
ATOM 568 C C . ARG A 1 73 ? -17.195 -4.204 9.389 1.00 84.12 73 ARG A C 1
ATOM 570 O O . ARG A 1 73 ? -16.698 -3.119 9.111 1.00 84.12 73 ARG A O 1
ATOM 577 N N . ARG A 1 74 ? -18.046 -4.376 10.407 1.00 83.75 74 ARG A N 1
ATOM 578 C CA . ARG A 1 74 ? -18.479 -3.286 11.299 1.00 83.75 74 ARG A CA 1
ATOM 579 C C . ARG A 1 74 ? -17.322 -2.692 12.109 1.00 83.75 74 ARG A C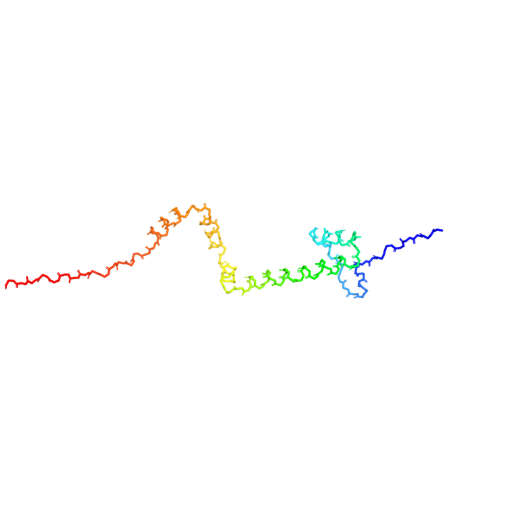 1
ATOM 581 O O . ARG A 1 74 ? -17.236 -1.479 12.222 1.00 83.75 74 ARG A O 1
ATOM 588 N N . HIS A 1 75 ? -16.410 -3.521 12.612 1.00 83.69 75 HIS A N 1
ATOM 589 C CA . HIS A 1 75 ? -15.242 -3.059 13.368 1.00 83.69 75 HIS A CA 1
ATOM 590 C C . HIS A 1 75 ? -14.229 -2.345 12.470 1.00 83.69 75 HIS A C 1
ATOM 592 O O . HIS A 1 75 ? -13.693 -1.319 12.865 1.00 83.69 75 HIS A O 1
ATOM 598 N N . LYS A 1 76 ? -14.039 -2.812 11.229 1.00 83.94 76 LYS A N 1
ATOM 599 C CA . LYS A 1 76 ? -13.223 -2.094 10.233 1.00 83.94 76 LYS A CA 1
ATOM 600 C C . LYS A 1 76 ? -13.784 -0.703 9.935 1.00 83.94 76 LYS A C 1
ATOM 602 O O . LYS A 1 76 ? -13.039 0.265 9.871 1.00 83.94 76 LYS A O 1
ATOM 607 N N . GLN A 1 77 ? -15.104 -0.597 9.783 1.00 84.25 77 GLN A N 1
ATOM 608 C CA . GLN A 1 77 ? -15.772 0.692 9.586 1.00 84.25 77 GLN A CA 1
ATOM 609 C C . GLN A 1 77 ? -15.633 1.604 10.809 1.00 84.25 77 GLN A C 1
ATOM 611 O O . GLN A 1 77 ? -15.378 2.789 10.640 1.00 84.25 77 GLN A O 1
ATOM 616 N N . ALA A 1 78 ? -15.762 1.059 12.020 1.00 84.69 78 ALA A N 1
ATOM 617 C CA . ALA A 1 78 ? -15.548 1.816 13.249 1.00 84.69 78 ALA A CA 1
ATOM 618 C C . ALA A 1 78 ? -14.103 2.330 13.361 1.00 84.69 78 ALA A C 1
ATOM 620 O O . ALA A 1 78 ? -13.911 3.507 13.638 1.00 84.69 78 ALA A O 1
ATOM 621 N N . ALA A 1 79 ? -13.100 1.498 13.066 1.00 83.62 79 ALA A N 1
ATOM 622 C CA . ALA A 1 79 ? -11.695 1.907 13.071 1.00 83.62 79 ALA A CA 1
ATOM 623 C C . ALA A 1 79 ? -11.428 3.077 12.105 1.00 83.62 79 ALA A C 1
ATOM 625 O O . ALA A 1 79 ? -10.825 4.068 12.502 1.00 83.62 79 ALA A O 1
ATOM 626 N N . LEU A 1 80 ? -11.968 3.019 10.880 1.00 85.44 80 LEU A N 1
ATOM 627 C CA . LEU A 1 80 ? -11.859 4.109 9.897 1.00 85.44 80 LEU A CA 1
ATOM 628 C C . LEU A 1 80 ? -12.568 5.402 10.327 1.00 85.44 80 LEU A C 1
ATOM 630 O O . LEU A 1 80 ? -12.218 6.484 9.865 1.00 85.44 80 LEU A O 1
ATOM 634 N N . LEU A 1 81 ? -13.615 5.301 11.148 1.00 85.50 81 LEU A N 1
ATOM 635 C CA . LEU A 1 81 ? -14.301 6.471 11.697 1.00 85.50 81 LEU A CA 1
ATOM 636 C C . LEU A 1 81 ? -13.495 7.094 12.839 1.00 85.50 81 LEU A C 1
ATOM 638 O O . LEU A 1 81 ? -13.424 8.315 12.918 1.00 85.50 81 LEU A O 1
ATOM 642 N N . LEU A 1 82 ? -12.872 6.264 13.680 1.00 85.56 82 LEU A N 1
ATOM 643 C CA . LEU A 1 82 ? -12.023 6.708 14.786 1.00 85.56 82 LEU A CA 1
ATOM 644 C C . LEU A 1 82 ? -10.725 7.360 14.296 1.00 85.56 82 LEU A C 1
ATOM 646 O O . LEU A 1 82 ? -10.303 8.349 14.878 1.00 85.56 82 LEU A O 1
ATOM 650 N N . GLU A 1 83 ? -10.144 6.877 13.194 1.00 86.69 83 GLU A N 1
ATOM 651 C CA . GLU A 1 83 ? -8.952 7.471 12.560 1.00 86.69 83 GLU A CA 1
ATOM 652 C C . GLU A 1 83 ? -9.166 8.929 12.109 1.00 86.69 83 GLU A C 1
ATOM 654 O O . GLU A 1 83 ? -8.217 9.693 11.971 1.00 86.69 83 GLU A O 1
ATOM 659 N N . ARG A 1 84 ? -10.418 9.340 11.874 1.00 88.00 84 ARG A N 1
ATOM 660 C CA . ARG A 1 84 ? -10.752 10.704 11.428 1.00 88.00 84 ARG A CA 1
ATOM 661 C C . ARG A 1 84 ? -10.876 11.711 12.567 1.00 88.00 84 ARG A C 1
ATOM 663 O O . ARG A 1 84 ? -11.071 12.893 12.289 1.00 88.00 84 ARG A O 1
ATOM 670 N N . LEU A 1 85 ? -10.857 11.249 13.813 1.00 88.81 85 LEU A N 1
ATOM 671 C CA . LEU A 1 85 ? -10.941 12.110 14.986 1.00 88.81 85 LEU A CA 1
ATOM 672 C C . LEU A 1 85 ? -9.573 12.735 15.269 1.00 88.81 85 LEU A C 1
ATOM 674 O O . LEU A 1 85 ? -8.546 12.114 15.003 1.00 88.81 85 LEU A O 1
ATOM 678 N N . SER A 1 86 ? -9.554 13.950 15.823 1.00 88.94 86 SER A N 1
ATOM 679 C CA . SER A 1 86 ? -8.316 14.478 16.410 1.00 88.94 86 SER A CA 1
ATOM 680 C C . SER A 1 86 ? -7.934 13.674 17.655 1.00 88.94 86 SER A C 1
ATOM 682 O O . SER A 1 86 ? -8.791 13.023 18.260 1.00 88.94 86 SER A O 1
ATOM 684 N N . ASP A 1 87 ? -6.670 13.740 18.070 1.00 87.50 87 ASP A N 1
ATOM 685 C CA . ASP A 1 87 ? -6.197 13.027 19.261 1.00 87.50 87 ASP A CA 1
ATOM 686 C C . ASP A 1 87 ? -7.005 13.414 20.512 1.00 87.50 87 ASP A C 1
ATOM 688 O O . ASP A 1 87 ? -7.355 12.553 21.321 1.00 87.50 87 ASP A O 1
ATOM 692 N N . GLU A 1 88 ? -7.391 14.688 20.637 1.00 88.12 88 GLU A N 1
ATOM 693 C CA . GLU A 1 88 ? -8.243 15.173 21.725 1.00 88.12 88 GLU A CA 1
ATOM 694 C C . GLU A 1 88 ? -9.633 14.527 21.669 1.00 88.12 88 GLU A C 1
ATOM 696 O O . GLU A 1 88 ? -10.099 13.976 22.667 1.00 88.12 88 GLU A O 1
ATOM 701 N N . GLN A 1 89 ? -10.264 14.508 20.493 1.00 87.81 89 GLN A N 1
ATOM 702 C CA . GLN A 1 89 ? -11.588 13.909 20.292 1.00 87.81 89 GLN A CA 1
ATOM 703 C C . GLN A 1 89 ? -11.581 12.396 20.519 1.00 87.81 89 GLN A C 1
ATOM 705 O O . GLN A 1 89 ? -12.517 11.842 21.097 1.00 87.81 89 GLN A O 1
ATOM 710 N N . LEU A 1 90 ? -10.522 11.718 20.077 1.00 87.69 90 LEU A N 1
ATOM 711 C CA . LEU A 1 90 ? -10.338 10.293 20.302 1.00 87.69 90 LEU A CA 1
ATOM 712 C C . LEU A 1 90 ? -10.140 10.005 21.794 1.00 87.69 90 LEU A C 1
ATOM 714 O O . LEU A 1 90 ? -10.735 9.063 22.317 1.00 87.69 90 LEU A O 1
ATOM 718 N N . SER A 1 91 ? -9.356 10.830 22.494 1.00 83.81 91 SER A N 1
ATOM 719 C CA . SER A 1 91 ? -9.131 10.689 23.934 1.00 83.81 91 SER A CA 1
ATOM 720 C C . SER A 1 91 ? -10.422 10.856 24.740 1.00 83.81 91 SER 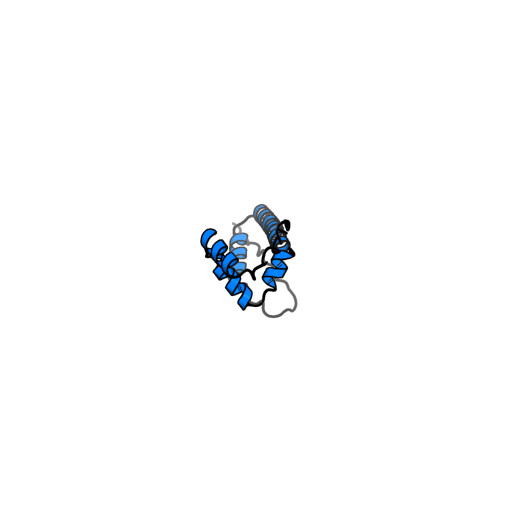A C 1
ATOM 722 O O . SER A 1 91 ? -10.716 10.019 25.593 1.00 83.81 91 SER A O 1
ATOM 724 N N . GLU A 1 92 ? -11.244 11.859 24.416 1.00 86.38 92 GLU A N 1
ATOM 725 C CA . GLU A 1 92 ? -12.551 12.071 25.044 1.00 86.38 92 GLU A CA 1
ATOM 726 C C . GLU A 1 92 ? -13.498 10.904 24.754 1.00 86.38 92 GLU A C 1
ATOM 728 O O . GLU A 1 92 ? -14.137 10.379 25.668 1.00 86.38 92 GLU A O 1
ATOM 733 N N . PHE A 1 93 ? -13.548 10.441 23.501 1.00 84.38 93 PHE A N 1
ATOM 734 C CA . PHE A 1 93 ? -14.366 9.296 23.113 1.00 84.38 93 PHE A CA 1
ATOM 735 C C . PHE A 1 93 ? -13.976 8.031 23.892 1.00 84.38 93 PHE A C 1
ATOM 737 O O . PHE A 1 93 ? -14.847 7.318 24.396 1.00 84.38 93 PHE A O 1
ATOM 744 N N . LEU A 1 94 ? -12.677 7.756 24.031 1.00 84.75 94 LEU A N 1
ATOM 745 C CA . LEU A 1 94 ? -12.176 6.595 24.768 1.00 84.75 94 LEU A CA 1
ATOM 746 C C . LEU A 1 94 ? -12.438 6.709 26.271 1.00 84.75 94 LEU A C 1
ATOM 748 O O . LEU A 1 94 ? -12.805 5.707 26.881 1.00 84.75 94 LEU A O 1
ATOM 752 N N . GLN A 1 95 ? -12.313 7.900 26.860 1.00 83.69 95 GLN A N 1
ATOM 753 C CA . GLN A 1 95 ? -12.617 8.145 28.276 1.00 83.69 95 GLN A CA 1
ATOM 754 C C . GLN A 1 95 ? -14.108 7.989 28.596 1.00 83.69 95 GLN A C 1
ATOM 756 O O . GLN A 1 95 ? -14.462 7.456 29.643 1.00 83.69 95 GLN A O 1
ATOM 761 N N . GLN A 1 96 ? -14.994 8.411 27.691 1.00 77.19 96 GLN A N 1
ATOM 762 C CA . GLN A 1 96 ? -16.444 8.280 27.873 1.00 77.19 96 GLN A CA 1
ATOM 763 C C . GLN A 1 96 ? -16.938 6.835 27.724 1.00 77.19 96 GLN A C 1
ATOM 765 O O . GLN A 1 96 ? -17.978 6.480 28.276 1.00 77.19 96 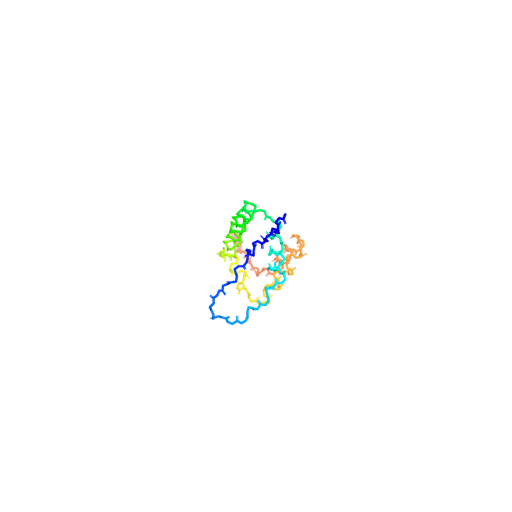GLN A O 1
ATOM 770 N N . ASN A 1 97 ? -16.205 6.002 26.978 1.00 68.31 97 ASN A N 1
ATOM 771 C CA . ASN A 1 97 ? -16.606 4.634 26.643 1.00 68.31 97 ASN A CA 1
ATOM 772 C C . ASN A 1 97 ? -15.738 3.552 27.305 1.00 68.31 97 ASN A C 1
ATOM 774 O O . ASN A 1 97 ? -15.958 2.363 27.063 1.00 68.31 97 ASN A O 1
ATOM 778 N N . THR A 1 98 ? -14.770 3.918 28.152 1.00 58.19 98 THR A N 1
ATOM 779 C CA . THR A 1 98 ? -14.079 2.940 28.998 1.00 58.19 98 THR A CA 1
ATOM 780 C C . THR A 1 98 ? -15.020 2.547 30.141 1.00 58.19 98 THR A C 1
ATOM 782 O O . THR A 1 98 ? -15.460 3.422 30.888 1.00 58.19 98 THR A O 1
ATOM 785 N N . PRO A 1 99 ? -15.356 1.253 30.318 1.00 54.38 99 PRO A N 1
ATOM 786 C CA . PRO A 1 99 ? -16.099 0.821 31.492 1.00 54.38 99 PRO A CA 1
ATOM 787 C C . PRO A 1 99 ? -15.262 1.191 32.710 1.00 54.38 99 PRO A C 1
ATOM 789 O O . PRO A 1 99 ? -14.103 0.784 32.801 1.00 54.38 99 PRO A O 1
ATOM 792 N N . GLY A 1 100 ? -15.830 2.003 33.601 1.00 52.41 100 GLY A N 1
ATOM 793 C CA . GLY A 1 100 ? -15.123 2.538 34.752 1.00 52.41 100 GLY A CA 1
ATOM 794 C C . GLY A 1 100 ? -14.414 1.431 35.525 1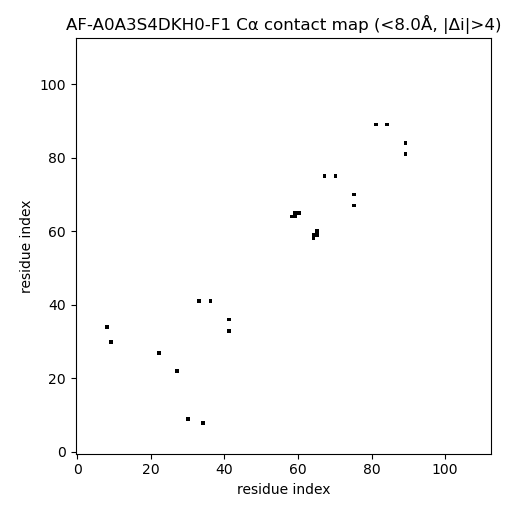.00 52.41 100 GLY A C 1
ATOM 795 O O . GLY A 1 100 ? -15.049 0.635 36.215 1.00 52.41 100 GLY A O 1
ATOM 796 N N . ILE A 1 101 ? -13.085 1.406 35.452 1.00 52.41 101 ILE A N 1
ATOM 797 C CA . ILE A 1 101 ? -12.288 0.840 36.530 1.00 52.41 101 ILE A CA 1
ATOM 798 C C . ILE A 1 101 ? -12.454 1.851 37.658 1.00 52.41 101 ILE A C 1
ATOM 800 O O . ILE A 1 101 ? -11.754 2.860 37.714 1.00 52.41 101 ILE A O 1
ATOM 804 N N . ALA A 1 102 ? -13.465 1.635 38.501 1.00 47.59 102 ALA A N 1
ATOM 805 C CA . ALA A 1 102 ? -13.584 2.371 39.744 1.00 47.59 102 ALA A CA 1
ATOM 806 C C . ALA A 1 102 ? -12.246 2.206 40.487 1.00 47.59 102 ALA A C 1
ATOM 808 O O . ALA A 1 102 ? -11.827 1.063 40.708 1.00 47.59 102 ALA A O 1
ATOM 809 N N . PRO A 1 103 ? -11.534 3.292 40.837 1.00 48.44 103 PRO A N 1
ATOM 810 C CA . PRO A 1 103 ? -10.368 3.162 41.693 1.00 48.44 103 PRO A CA 1
ATOM 811 C C . PRO A 1 103 ? -10.822 2.484 42.995 1.00 48.44 103 PRO A C 1
ATOM 813 O O . PRO A 1 103 ? -11.904 2.812 43.496 1.00 48.44 103 PRO A O 1
ATOM 816 N N . PRO A 1 104 ? -10.061 1.512 43.535 1.00 45.44 104 PRO A N 1
ATOM 817 C CA . PRO A 1 104 ? -10.432 0.863 44.782 1.00 45.44 104 PRO A CA 1
ATOM 818 C C . PRO A 1 104 ? -10.605 1.948 45.843 1.00 45.44 104 PRO A C 1
ATOM 820 O O . PRO A 1 104 ? -9.711 2.769 46.053 1.00 45.44 104 PRO A O 1
ATOM 823 N N . ALA A 1 105 ? -11.783 1.982 46.466 1.00 46.44 105 ALA A N 1
ATOM 824 C CA . ALA A 1 105 ? -12.078 2.906 47.544 1.00 46.44 105 ALA A CA 1
ATOM 825 C C . ALA A 1 105 ? -11.017 2.728 48.640 1.00 46.44 105 ALA A C 1
ATOM 827 O O . ALA A 1 105 ? -10.988 1.708 49.330 1.00 46.44 105 ALA A O 1
ATOM 828 N N . LEU A 1 106 ? -10.125 3.710 48.783 1.00 48.50 106 LEU A N 1
ATOM 829 C CA . LEU A 1 106 ? -9.251 3.827 49.942 1.00 48.50 106 LEU A CA 1
ATOM 830 C C . LEU A 1 106 ? -10.154 4.092 51.147 1.00 48.50 106 LEU A C 1
ATOM 832 O O . LEU A 1 106 ? -10.559 5.225 51.401 1.00 48.50 106 LEU A O 1
ATOM 836 N N . ALA A 1 107 ? -10.509 3.028 51.865 1.00 49.41 107 ALA A N 1
ATOM 837 C CA . ALA A 1 107 ? -11.119 3.125 53.179 1.00 49.41 107 ALA A CA 1
ATOM 838 C C . ALA A 1 107 ? -10.087 3.752 54.125 1.00 49.41 107 ALA A C 1
ATOM 840 O O . ALA A 1 107 ? -9.249 3.065 54.709 1.00 49.41 107 ALA A O 1
ATOM 841 N N . ILE A 1 108 ? -10.114 5.079 54.242 1.00 48.38 108 ILE A N 1
ATOM 842 C CA . ILE A 1 108 ? -9.397 5.789 55.296 1.00 48.38 108 ILE A 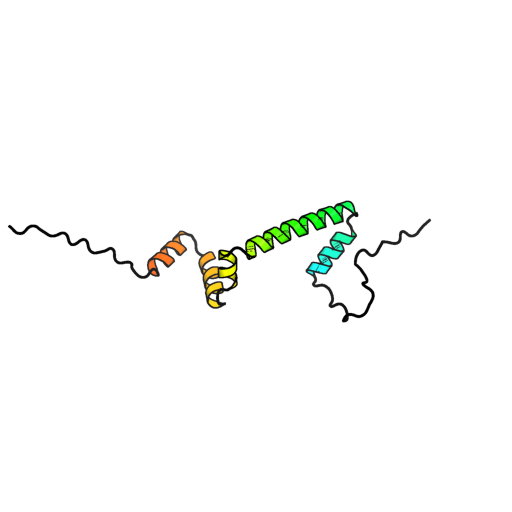CA 1
ATOM 843 C C . ILE A 1 108 ? -10.144 5.474 56.591 1.00 48.38 108 ILE A C 1
ATOM 845 O O . ILE A 1 108 ? -11.195 6.040 56.884 1.00 48.38 108 ILE A O 1
ATOM 849 N N . SER A 1 109 ? -9.616 4.503 57.333 1.00 53.06 109 SER A N 1
ATOM 850 C CA . SER A 1 109 ? -10.058 4.180 58.682 1.00 53.06 109 SER A CA 1
ATOM 851 C C . SER A 1 109 ? -9.753 5.379 59.580 1.00 53.06 109 SER A C 1
ATOM 853 O O . SER A 1 109 ? -8.593 5.659 59.875 1.00 53.06 109 SER A O 1
ATOM 855 N N . THR A 1 110 ? -10.781 6.115 59.997 1.00 52.84 110 THR A N 1
ATOM 856 C CA . THR A 1 110 ? -10.644 7.137 61.042 1.00 52.84 110 THR A CA 1
ATOM 857 C C . THR A 1 110 ? -10.357 6.453 62.382 1.00 52.84 110 THR A C 1
ATOM 859 O O . THR A 1 110 ? -11.025 5.457 62.687 1.00 52.84 110 THR A O 1
ATOM 862 N N . PRO A 1 111 ? -9.409 6.944 63.201 1.00 53.69 111 PRO A N 1
ATOM 863 C CA . PRO A 1 111 ? -9.229 6.428 64.548 1.00 53.69 111 PRO A CA 1
ATOM 864 C C . PRO A 1 111 ? -10.443 6.819 65.394 1.00 53.69 111 PRO A C 1
ATOM 866 O O . PRO A 1 111 ? -10.942 7.938 65.296 1.00 53.69 111 PRO A O 1
ATOM 869 N N . LYS A 1 112 ? -10.928 5.865 66.185 1.00 52.91 112 LYS A N 1
ATOM 870 C CA . LYS A 1 112 ? -11.940 6.076 67.218 1.00 52.91 112 LYS A CA 1
ATOM 871 C C . LYS A 1 112 ? -11.224 6.598 68.468 1.00 52.91 112 LYS A C 1
ATOM 873 O O . LYS A 1 112 ? -10.128 6.111 68.747 1.00 52.91 112 LYS A O 1
ATOM 878 N N . ASP A 1 113 ? -11.841 7.579 69.124 1.00 56.22 113 ASP A N 1
ATOM 879 C CA . ASP A 1 113 ? -11.366 8.268 70.336 1.00 56.22 113 ASP A CA 1
ATOM 880 C C . ASP A 1 113 ? -10.798 7.341 71.425 1.00 56.22 113 ASP A C 1
ATOM 882 O O . ASP A 1 113 ? -11.369 6.240 71.632 1.00 56.22 113 ASP A O 1
#

pLDDT: mean 71.8, std 17.52, range [38.34, 91.88]

Secondary structure (DSSP, 8-state):
---------S----S-----PPPPHHHHHHHHHHTTS-HHHHHHHHHHHHHHHHHHHHHHTSHHHHHHHTS-HHHHHHHHHHTTS-HHHHHHHHHHHS---PPP-----PPP-

Organism: Serratia odorifera (NCBI:txid618)

Sequence (113 aa):
MGAIERNNVCNKETNNATPAQPYSDNIRFICDMMAVLNSKEIELLRNTLIREGIKTLLALTDEDNLRLLNLARRHKQAALLLERLSDEQLSEFLQQNTPGIAPPALAISTPKD

Radius of gyration: 29.14 Å; Cα contacts (8 Å, |Δi|>4): 13; chains: 1; bounding box: 38×41×114 Å

Foldseek 3Di:
DDDPPQDPPPDPDDDDDDDPDPPDPVVVVVVVVLSPDDPVVNVVVVVVCVVVVVVVVVVCPPPVNVVLVPDDPVVVVVVVVLVPDDPVRNVVVCVVPPPDPPDPPPPPDDDDD

Mean predicted aligned error: 17.7 Å

Solvent-accessible surface area (backbone atoms only — not comparable to full-atom values): 7299 Å² total; per-residue (Å²): 135,82,81,82,79,78,78,79,89,65,81,82,78,80,81,92,71,76,83,79,71,80,67,55,71,69,55,47,53,50,52,57,57,49,73,77,45,53,74,70,54,44,51,52,50,51,55,48,51,52,53,52,50,49,51,53,50,52,55,52,64,32,68,68,46,41,52,59,72,65,43,56,71,69,56,50,52,48,52,63,55,54,69,72,44,53,73,67,56,43,50,52,53,50,63,75,69,49,80,77,78,70,74,79,81,79,78,77,79,75,84,79,133